Protein AF-A0A1I0IQ55-F1 (afdb_monomer)

Solvent-accessible surface area (backbone atoms only — not comparable to full-atom values): 5301 Å² total; per-residue (Å²): 133,68,63,40,69,74,60,50,71,71,45,55,70,71,57,41,53,52,48,44,71,76,50,32,43,81,74,49,68,48,78,55,97,70,34,39,35,39,34,24,44,34,76,44,63,29,34,32,37,40,39,30,32,65,88,80,71,42,72,46,100,53,71,52,73,47,55,69,84,50,55,78,81,45,56,81,42,56,86,73,39,71,66,75,81,67,68,81,117

Organism: NCBI:txid82805

Nearest PDB structures (foldseek):
  3h3h-assembly1_A  TM=5.761E-01  e=5.039E-01  Burkholderia thailandensis E264
  1sng-assembly1_A  TM=5.570E-01  e=1.179E+00  Thermobifida fusca
  7rbw-assembly1_A  TM=4.581E-01  e=1.752E+00  Boana punctata
  6gke-assembly1_A-2  TM=4.981E-01  e=3.267E+00  Aleuria aurantia
  5mxc-assembly1_A-2  TM=4.885E-01  e=3.659E+00  Aleuria aurantia

Sequence (89 aa):
MDLSLDQFNTLDFEAQIVAVWDQGRFIATRYEEEDTVGLYYMRGGFFVELFYNSDANHIVDRTRPFLSHDRDSLEDYAVYVNLDDLGLI

Radius of gyration: 12.67 Å; Cα contacts (8 Å, |Δi|>4): 139; chains: 1; bounding box: 30×30×32 Å

Structure (mmCIF, N/CA/C/O backbone):
data_AF-A0A1I0IQ55-F1
#
_entry.id   AF-A0A1I0IQ55-F1
#
loop_
_atom_site.group_PDB
_atom_site.id
_atom_site.type_symbol
_atom_site.label_atom_id
_atom_site.label_alt_id
_atom_site.label_comp_id
_atom_site.label_asym_id
_atom_site.label_entity_id
_atom_site.label_seq_id
_atom_site.pdbx_PDB_ins_code
_atom_site.Cartn_x
_atom_site.Cartn_y
_atom_site.Cartn_z
_atom_site.occupancy
_atom_site.B_iso_or_equiv
_atom_site.auth_seq_id
_atom_site.auth_comp_id
_atom_site.auth_asym_id
_atom_site.auth_atom_id
_atom_site.pdbx_PDB_model_num
ATOM 1 N N . MET A 1 1 ? -8.754 -3.697 16.654 1.00 69.56 1 MET A N 1
ATOM 2 C CA . MET A 1 1 ? -9.772 -3.225 15.698 1.00 69.56 1 MET A CA 1
ATOM 3 C C . MET A 1 1 ? -9.059 -3.100 14.380 1.00 69.56 1 MET A C 1
ATOM 5 O O . MET A 1 1 ? -8.006 -2.474 14.368 1.00 69.56 1 MET A O 1
ATOM 9 N N . ASP A 1 2 ? -9.565 -3.753 13.344 1.00 89.12 2 ASP A N 1
ATOM 10 C CA . ASP A 1 2 ? -8.967 -3.681 12.015 1.00 89.12 2 ASP A CA 1
ATOM 11 C C . ASP A 1 2 ? -9.379 -2.370 11.340 1.00 89.12 2 ASP A C 1
ATOM 13 O O . ASP A 1 2 ? -10.507 -1.903 11.518 1.00 89.12 2 ASP A O 1
ATOM 17 N N . LEU A 1 3 ? -8.442 -1.750 10.627 1.00 92.12 3 LEU A N 1
ATOM 18 C CA . LEU A 1 3 ? -8.647 -0.468 9.960 1.00 92.12 3 LEU A CA 1
ATOM 19 C C . LEU A 1 3 ? -9.547 -0.658 8.734 1.00 92.12 3 LEU A C 1
ATOM 21 O O . LEU A 1 3 ? -9.261 -1.537 7.933 1.00 92.12 3 LEU A O 1
ATOM 25 N N . SER A 1 4 ? -10.608 0.131 8.559 1.00 94.06 4 SER A N 1
ATOM 26 C CA . SER A 1 4 ? -11.412 0.100 7.323 1.00 94.06 4 SER A CA 1
ATOM 27 C C . SER A 1 4 ? -10.796 0.959 6.212 1.00 94.06 4 SER A C 1
ATOM 29 O O . SER A 1 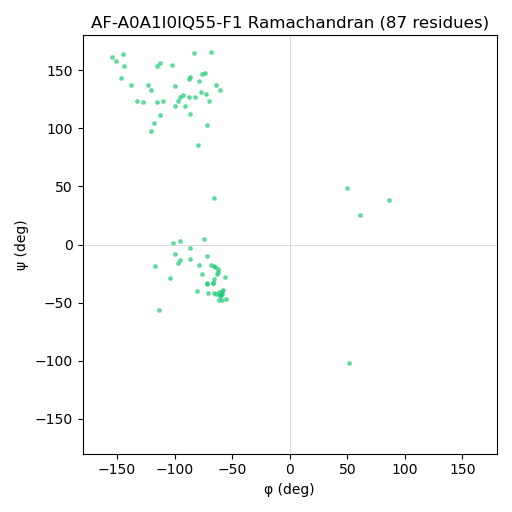4 ? -9.961 1.823 6.480 1.00 94.06 4 SER A O 1
ATOM 31 N N . LEU A 1 5 ? -11.253 0.774 4.968 1.00 93.62 5 LEU A N 1
ATOM 32 C CA . LEU A 1 5 ? -10.847 1.608 3.829 1.00 93.62 5 LEU A CA 1
ATOM 33 C C . LEU A 1 5 ? -11.092 3.106 4.089 1.00 93.62 5 LEU A C 1
ATOM 35 O O . LEU A 1 5 ? -10.200 3.924 3.875 1.00 93.62 5 LEU A O 1
ATOM 39 N N . ASP A 1 6 ? -12.276 3.469 4.594 1.00 94.38 6 ASP A N 1
ATOM 40 C CA . ASP A 1 6 ? -12.606 4.864 4.912 1.00 94.38 6 ASP A CA 1
ATOM 41 C C . ASP A 1 6 ? -11.663 5.444 5.965 1.00 94.38 6 ASP A C 1
ATOM 43 O O . ASP A 1 6 ? -11.178 6.559 5.812 1.00 94.38 6 ASP A O 1
ATOM 47 N N . GLN A 1 7 ? -11.354 4.676 7.014 1.00 94.62 7 GLN A N 1
ATOM 48 C CA . GLN A 1 7 ? -10.429 5.111 8.059 1.00 94.62 7 GLN A CA 1
ATOM 49 C C . GLN A 1 7 ? -9.007 5.271 7.516 1.00 94.62 7 GLN A C 1
ATOM 51 O O . GLN A 1 7 ? -8.352 6.264 7.825 1.00 94.62 7 GLN A O 1
ATOM 56 N N . PHE A 1 8 ? -8.549 4.343 6.672 1.00 95.31 8 PHE A N 1
ATOM 57 C CA . PHE A 1 8 ? -7.244 4.422 6.018 1.00 95.31 8 PHE A CA 1
ATOM 58 C C . PHE A 1 8 ? -7.121 5.684 5.151 1.00 95.31 8 PHE A C 1
ATOM 60 O O . PHE A 1 8 ? -6.115 6.385 5.221 1.00 95.31 8 PHE A O 1
ATOM 67 N N . ASN A 1 9 ? -8.176 6.041 4.413 1.00 94.50 9 ASN A N 1
ATOM 68 C CA . ASN A 1 9 ? -8.214 7.258 3.597 1.00 94.50 9 ASN A CA 1
ATOM 69 C C . ASN A 1 9 ? -8.168 8.564 4.412 1.00 94.50 9 ASN A C 1
ATOM 71 O O . ASN A 1 9 ? -7.859 9.610 3.848 1.00 94.50 9 ASN A O 1
ATOM 75 N N . THR A 1 10 ? -8.464 8.531 5.717 1.00 95.94 10 THR A N 1
ATOM 76 C CA . THR A 1 10 ? -8.321 9.710 6.596 1.00 95.94 10 THR A CA 1
ATOM 77 C C . THR A 1 10 ? -6.924 9.882 7.190 1.00 95.94 10 THR A C 1
ATOM 79 O O . THR A 1 10 ? -6.645 10.931 7.771 1.00 95.94 10 THR A O 1
ATOM 82 N N . LEU A 1 11 ? -6.063 8.867 7.080 1.00 94.69 11 LEU A N 1
ATOM 83 C CA . LEU A 1 11 ? -4.685 8.933 7.553 1.00 94.69 11 LEU A CA 1
ATOM 84 C C . LEU A 1 11 ? -3.845 9.808 6.619 1.00 94.69 11 LEU A C 1
ATOM 86 O O . LEU A 1 11 ? -4.070 9.833 5.408 1.00 94.69 11 LEU A O 1
ATOM 90 N N . ASP A 1 12 ? -2.850 10.491 7.181 1.00 94.62 12 ASP A N 1
ATOM 91 C CA . ASP A 1 12 ? -1.785 11.065 6.365 1.00 94.62 12 ASP A CA 1
ATOM 92 C C . ASP A 1 12 ? -0.918 9.959 5.746 1.00 94.62 12 ASP A C 1
ATOM 94 O O . ASP A 1 12 ? -0.996 8.785 6.116 1.00 94.62 12 ASP A O 1
ATOM 98 N N . PHE A 1 13 ? -0.103 10.333 4.762 1.00 92.19 13 PHE A N 1
ATOM 99 C CA . PHE A 1 13 ? 0.680 9.368 4.000 1.00 92.19 13 PHE A CA 1
ATOM 100 C C . PHE A 1 13 ? 1.639 8.554 4.885 1.00 92.19 13 PHE A C 1
ATOM 102 O O . PHE A 1 13 ? 1.690 7.333 4.760 1.00 92.19 13 PHE A O 1
ATOM 109 N N . GLU A 1 14 ? 2.343 9.186 5.828 1.00 92.56 14 GLU A N 1
ATOM 110 C CA . GLU A 1 14 ? 3.246 8.469 6.738 1.00 92.56 14 GLU A CA 1
ATOM 111 C C . GLU A 1 14 ? 2.489 7.428 7.578 1.00 92.56 14 GLU A C 1
ATOM 113 O O . GLU A 1 14 ? 2.920 6.275 7.683 1.00 92.56 14 GLU A O 1
ATOM 118 N N . ALA A 1 15 ? 1.325 7.790 8.121 1.00 94.56 15 ALA A N 1
ATOM 119 C CA . ALA A 1 15 ? 0.478 6.873 8.872 1.00 94.56 15 ALA A CA 1
ATOM 120 C C . ALA A 1 15 ? -0.115 5.764 7.990 1.00 94.56 15 ALA A C 1
ATOM 122 O O . ALA A 1 15 ? -0.264 4.635 8.464 1.00 94.56 15 ALA A O 1
ATOM 123 N N . GLN A 1 16 ? -0.405 6.035 6.714 1.00 95.12 16 GLN A N 1
ATOM 124 C CA . GLN A 1 16 ? -0.785 5.001 5.749 1.00 95.12 16 GLN A CA 1
ATOM 125 C C . GLN A 1 16 ? 0.341 3.981 5.563 1.00 95.12 16 GLN A C 1
ATOM 127 O O . GLN A 1 16 ? 0.080 2.785 5.676 1.00 95.12 16 GLN A O 1
ATOM 132 N N . ILE A 1 17 ? 1.589 4.419 5.357 1.00 93.69 17 ILE A N 1
ATOM 133 C CA . ILE A 1 17 ? 2.740 3.509 5.219 1.00 93.69 17 ILE A CA 1
ATOM 134 C C . ILE A 1 17 ? 2.904 2.638 6.462 1.00 93.69 17 ILE A C 1
ATOM 136 O O . ILE A 1 17 ? 3.019 1.416 6.353 1.00 93.69 17 ILE A O 1
ATOM 140 N N . VAL A 1 18 ? 2.859 3.248 7.648 1.00 94.12 18 VAL A N 1
ATOM 141 C CA . VAL A 1 18 ? 2.947 2.513 8.917 1.00 94.12 18 VAL A CA 1
ATOM 142 C C . VAL A 1 18 ? 1.816 1.490 9.035 1.00 94.12 18 VAL A C 1
ATOM 144 O O . VAL A 1 18 ? 2.067 0.351 9.424 1.00 94.12 18 VAL A O 1
ATOM 147 N N . ALA A 1 19 ? 0.587 1.852 8.657 1.00 94.69 19 ALA A N 1
ATOM 148 C CA . ALA A 1 19 ? -0.549 0.938 8.691 1.00 94.69 19 ALA A CA 1
ATOM 149 C C . ALA A 1 19 ? -0.376 -0.245 7.727 1.00 94.69 19 ALA A C 1
ATOM 151 O O . ALA A 1 19 ? -0.655 -1.381 8.116 1.00 94.69 19 ALA A O 1
ATOM 152 N N . VAL A 1 20 ? 0.108 -0.013 6.499 1.00 94.50 20 VAL A N 1
ATOM 153 C CA . VAL A 1 20 ? 0.406 -1.099 5.550 1.00 94.50 20 VAL A CA 1
ATOM 154 C C . VAL A 1 20 ? 1.487 -2.017 6.124 1.00 94.50 20 VAL A C 1
ATOM 156 O O . VAL A 1 20 ? 1.361 -3.232 6.013 1.00 94.50 20 VAL A O 1
ATOM 159 N N . TRP A 1 21 ? 2.524 -1.483 6.778 1.00 92.31 21 TRP A N 1
ATOM 160 C CA . TRP A 1 21 ? 3.616 -2.300 7.333 1.00 92.31 21 TRP A CA 1
ATOM 161 C C . TRP A 1 21 ? 3.203 -3.102 8.565 1.00 92.31 21 TRP A C 1
ATOM 163 O O . TRP A 1 21 ? 3.681 -4.219 8.756 1.00 92.31 21 TRP A O 1
ATOM 173 N N . ASP A 1 22 ? 2.308 -2.558 9.386 1.00 94.38 22 ASP A N 1
ATOM 174 C CA . ASP A 1 22 ? 1.815 -3.214 10.598 1.00 94.38 22 ASP A CA 1
ATOM 175 C C . ASP A 1 22 ? 0.718 -4.256 10.305 1.00 94.38 22 ASP A C 1
ATOM 177 O O . ASP A 1 22 ? 0.688 -5.338 10.899 1.00 94.38 22 ASP A O 1
ATOM 181 N N . GLN A 1 23 ? -0.195 -3.951 9.377 1.00 93.81 23 GLN A N 1
ATOM 182 C CA . GLN A 1 23 ? -1.424 -4.730 9.165 1.00 93.81 23 GLN A CA 1
ATOM 183 C C . GLN A 1 23 ? -1.522 -5.392 7.790 1.00 93.81 23 GLN A C 1
ATOM 185 O O . GLN A 1 23 ? -2.327 -6.313 7.622 1.00 93.81 23 GLN A O 1
ATOM 190 N N . GLY A 1 24 ? -0.751 -4.932 6.810 1.00 93.44 24 GLY A N 1
ATOM 191 C CA . GLY A 1 24 ? -0.802 -5.419 5.440 1.00 93.44 24 GLY A CA 1
ATOM 192 C C . GLY A 1 24 ? -0.103 -6.764 5.281 1.00 93.44 24 GLY A C 1
ATOM 193 O O . GLY A 1 24 ? 1.043 -6.961 5.681 1.00 93.44 24 GLY A O 1
ATOM 194 N N . ARG A 1 25 ? -0.782 -7.708 4.634 1.00 93.44 25 ARG A N 1
ATOM 195 C CA . ARG A 1 25 ? -0.170 -8.930 4.117 1.00 93.44 25 ARG A CA 1
ATOM 196 C C . ARG A 1 25 ? 0.280 -8.673 2.686 1.00 93.44 25 ARG A C 1
ATOM 198 O O . ARG A 1 25 ? -0.558 -8.404 1.834 1.00 93.44 25 ARG A O 1
ATOM 205 N N . PHE A 1 26 ? 1.575 -8.796 2.418 1.00 91.94 26 PHE A N 1
ATOM 206 C CA . PHE A 1 26 ? 2.090 -8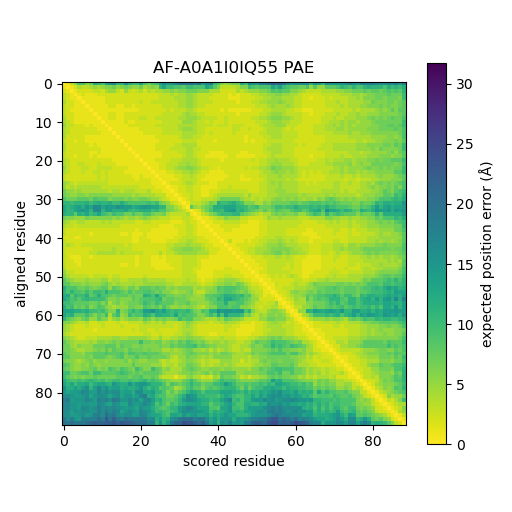.733 1.051 1.00 91.94 26 PHE A CA 1
ATOM 207 C C . PHE A 1 26 ? 1.483 -9.846 0.185 1.00 91.94 26 PHE A C 1
ATOM 209 O O . PHE A 1 26 ? 1.436 -11.007 0.605 1.00 91.94 26 PHE A O 1
ATOM 216 N N . ILE A 1 27 ? 1.025 -9.473 -1.008 1.00 90.25 27 ILE A N 1
ATOM 217 C CA . ILE A 1 27 ? 0.365 -10.359 -1.968 1.00 90.25 27 ILE A CA 1
ATOM 218 C C . ILE A 1 27 ? 1.223 -10.538 -3.214 1.00 90.25 27 ILE A C 1
ATOM 220 O O . ILE A 1 27 ? 1.547 -11.665 -3.580 1.00 90.25 27 ILE A O 1
ATOM 224 N N . ALA A 1 28 ? 1.573 -9.432 -3.865 1.00 88.88 28 ALA A N 1
ATOM 225 C CA . ALA A 1 28 ? 2.186 -9.435 -5.183 1.00 88.88 28 ALA A CA 1
ATOM 226 C C . ALA A 1 28 ? 3.023 -8.18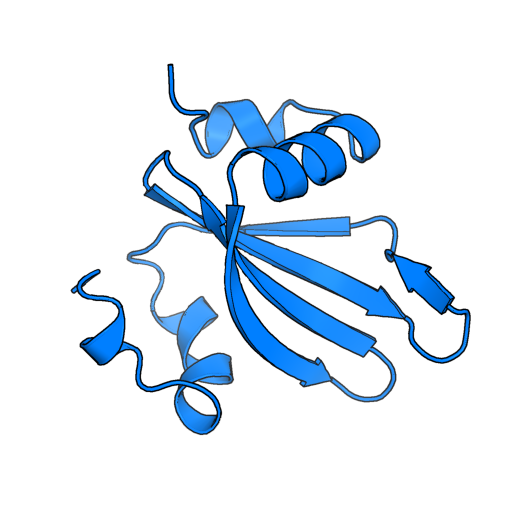0 -5.402 1.00 88.88 28 ALA A C 1
ATOM 228 O O . ALA A 1 28 ? 2.786 -7.149 -4.775 1.00 88.88 28 ALA A O 1
ATOM 229 N N . THR A 1 29 ? 3.918 -8.246 -6.379 1.00 88.62 29 THR A N 1
ATOM 230 C CA . THR A 1 29 ? 4.546 -7.065 -6.968 1.00 88.62 29 THR A CA 1
ATOM 231 C C . THR A 1 29 ? 4.219 -7.042 -8.453 1.00 88.62 29 THR A C 1
ATOM 233 O O . THR A 1 29 ? 4.373 -8.066 -9.120 1.00 88.62 29 THR A O 1
ATOM 236 N N . ARG A 1 30 ? 3.798 -5.885 -8.968 1.00 86.94 30 ARG A N 1
ATOM 237 C CA . ARG A 1 30 ? 3.771 -5.594 -10.407 1.00 86.94 30 ARG A CA 1
ATOM 238 C C . ARG A 1 30 ? 4.791 -4.507 -10.729 1.00 86.94 30 ARG A C 1
ATOM 240 O O . ARG A 1 30 ? 5.182 -3.738 -9.851 1.00 86.94 30 ARG A O 1
ATOM 247 N N . TYR A 1 31 ? 5.227 -4.473 -11.979 1.00 82.56 31 TYR A N 1
ATOM 248 C CA . TYR A 1 31 ? 6.190 -3.495 -12.475 1.00 82.56 31 TYR A CA 1
ATOM 249 C C . TYR A 1 31 ? 5.503 -2.626 -13.528 1.00 82.56 31 TYR A C 1
ATOM 251 O O . TYR A 1 31 ? 4.983 -3.157 -14.510 1.00 82.56 31 TYR A O 1
ATOM 259 N N . GLU A 1 32 ? 5.490 -1.313 -13.315 1.00 78.19 32 GLU A N 1
ATOM 260 C CA . GLU A 1 32 ? 4.998 -0.311 -14.264 1.00 78.19 32 GLU A CA 1
ATOM 261 C C . GLU A 1 32 ? 6.156 0.611 -14.642 1.00 78.19 32 GLU A C 1
ATOM 263 O O . GLU A 1 32 ? 6.535 1.474 -13.860 1.00 78.19 32 GLU A O 1
ATOM 268 N N . GLU A 1 33 ? 6.713 0.435 -15.842 1.00 76.25 33 GLU A N 1
ATOM 269 C CA . GLU A 1 33 ? 7.855 1.220 -16.336 1.00 76.25 33 GLU A CA 1
ATOM 270 C C . GLU A 1 33 ? 9.038 1.255 -15.339 1.00 76.25 33 GLU A C 1
ATOM 272 O O . GLU A 1 33 ? 9.781 0.277 -15.254 1.00 76.25 33 GLU A O 1
ATOM 277 N N . GLU A 1 34 ? 9.205 2.361 -14.606 1.00 70.31 34 GLU A N 1
ATOM 278 C CA . GLU A 1 34 ? 10.264 2.614 -13.608 1.00 70.31 34 GLU A CA 1
ATOM 279 C C . GLU A 1 34 ? 9.789 2.403 -12.152 1.00 70.31 34 GLU A C 1
ATOM 281 O O . GLU A 1 34 ? 10.590 2.397 -11.212 1.00 70.31 34 GLU A O 1
ATOM 286 N N . ASP A 1 35 ? 8.486 2.200 -11.944 1.00 77.25 35 ASP 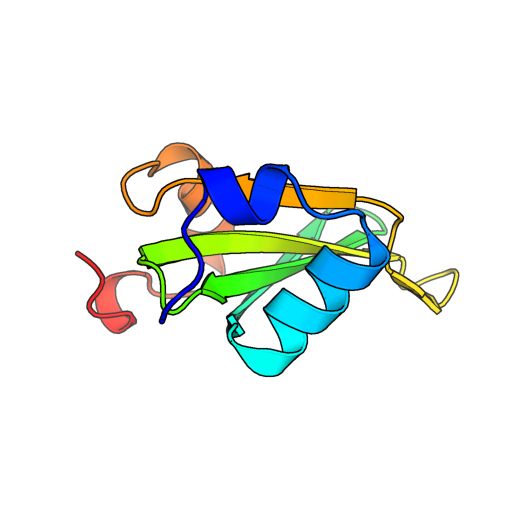A N 1
ATOM 287 C CA . ASP A 1 35 ? 7.884 2.020 -10.630 1.00 77.25 35 ASP A CA 1
ATOM 288 C C . ASP A 1 35 ? 7.629 0.537 -10.323 1.00 77.25 35 ASP A C 1
ATOM 290 O O . ASP A 1 35 ? 7.105 -0.256 -11.111 1.00 77.25 35 ASP A O 1
ATOM 294 N N . THR A 1 36 ? 7.971 0.162 -9.097 1.00 87.31 36 THR A N 1
ATOM 295 C CA . THR A 1 36 ? 7.607 -1.117 -8.496 1.00 87.31 36 THR A CA 1
ATOM 296 C C . THR A 1 36 ? 6.366 -0.910 -7.639 1.00 87.31 36 THR A C 1
ATOM 298 O O . THR A 1 36 ? 6.375 -0.104 -6.711 1.00 87.31 36 THR A O 1
ATOM 301 N N . VAL A 1 37 ? 5.299 -1.658 -7.906 1.00 90.75 37 VAL A N 1
ATOM 302 C CA . VAL A 1 37 ? 4.032 -1.526 -7.181 1.00 90.75 37 VAL A CA 1
ATOM 303 C C . VAL A 1 37 ? 3.776 -2.782 -6.357 1.00 90.75 37 VAL A C 1
ATOM 305 O O . VAL A 1 37 ? 3.518 -3.861 -6.895 1.00 90.75 37 VAL A O 1
ATOM 308 N N . GLY A 1 38 ? 3.845 -2.647 -5.035 1.00 91.31 38 GLY A N 1
ATOM 309 C CA . GLY A 1 38 ? 3.536 -3.715 -4.090 1.00 91.31 38 GLY A CA 1
ATOM 310 C C . GLY A 1 38 ? 2.051 -3.739 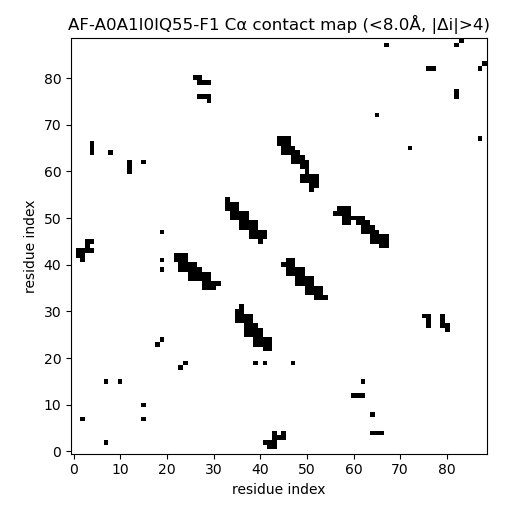-3.745 1.00 91.31 38 GLY A C 1
ATOM 311 O O . GLY A 1 38 ? 1.498 -2.728 -3.323 1.00 91.31 38 GLY A O 1
ATOM 312 N N . LEU A 1 39 ? 1.410 -4.895 -3.888 1.00 93.25 39 LEU A N 1
ATOM 313 C CA . LEU A 1 39 ? 0.028 -5.123 -3.487 1.00 93.25 39 LEU A CA 1
ATOM 314 C C . LEU A 1 39 ? -0.023 -5.738 -2.091 1.00 93.25 39 LEU A C 1
ATOM 316 O O . LEU A 1 39 ? 0.573 -6.790 -1.836 1.00 93.25 39 LEU A O 1
ATOM 320 N N . TYR A 1 40 ? -0.793 -5.114 -1.209 1.00 93.88 40 TYR A N 1
ATOM 321 C CA . TYR A 1 40 ? -0.994 -5.555 0.165 1.00 93.88 4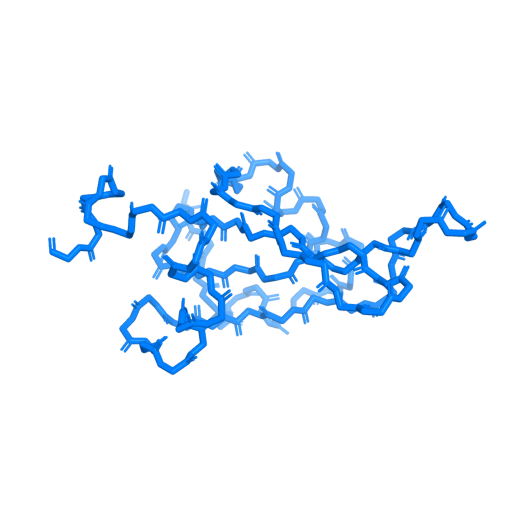0 TYR A CA 1
ATOM 322 C C . TYR A 1 40 ? -2.474 -5.761 0.442 1.00 93.88 40 TYR A C 1
ATOM 324 O O . TYR A 1 40 ? -3.305 -4.940 0.066 1.00 93.88 40 TYR A O 1
ATOM 332 N N . TYR A 1 41 ? -2.806 -6.846 1.135 1.00 92.94 41 TYR A N 1
ATOM 333 C CA . TYR A 1 41 ? -4.144 -7.095 1.647 1.00 92.94 41 TYR A CA 1
ATOM 334 C C . TYR A 1 41 ? -4.214 -6.719 3.124 1.00 92.94 41 TYR A C 1
ATOM 336 O O . TYR A 1 41 ? -3.496 -7.274 3.959 1.00 92.94 41 TYR A O 1
ATOM 344 N N . MET A 1 42 ? -5.078 -5.768 3.445 1.00 94.19 42 MET A N 1
ATOM 345 C CA . MET A 1 42 ? -5.252 -5.231 4.787 1.00 94.19 42 MET A CA 1
ATOM 346 C C . MET A 1 42 ? -6.244 -6.086 5.574 1.00 94.19 42 MET A C 1
ATOM 348 O O . MET A 1 42 ? -7.250 -6.548 5.034 1.00 94.19 42 MET A O 1
ATOM 352 N N . ARG A 1 43 ? -6.014 -6.249 6.884 1.00 91.50 43 ARG A N 1
ATOM 353 C CA . ARG A 1 43 ? -6.905 -7.032 7.768 1.00 91.50 43 ARG A CA 1
ATOM 354 C C . ARG A 1 43 ? -8.361 -6.560 7.758 1.00 91.50 43 ARG A C 1
ATOM 356 O O . ARG A 1 43 ? -9.253 -7.374 7.965 1.00 91.50 43 ARG A O 1
ATOM 363 N N . GLY A 1 44 ? -8.601 -5.278 7.480 1.00 91.06 44 GLY A N 1
ATOM 364 C CA . GLY A 1 44 ? -9.944 -4.715 7.344 1.00 91.06 44 GLY A CA 1
ATOM 365 C C . GLY A 1 44 ? -10.682 -5.065 6.050 1.00 91.06 44 GLY A C 1
ATOM 366 O O . GLY A 1 44 ? -11.772 -4.543 5.837 1.00 91.06 44 GLY A O 1
ATOM 367 N N . GLY A 1 45 ? -10.118 -5.919 5.190 1.00 90.75 45 GLY A N 1
ATOM 368 C CA . GLY A 1 45 ? -10.813 -6.450 4.015 1.00 90.75 45 GLY A CA 1
ATOM 369 C C . GLY A 1 45 ? -10.731 -5.565 2.773 1.00 90.75 45 GLY A C 1
ATOM 370 O O . GLY A 1 45 ? -11.715 -5.424 2.051 1.00 90.75 45 GLY A O 1
ATOM 371 N N . PHE A 1 46 ? -9.581 -4.934 2.543 1.00 93.38 46 PHE A N 1
ATOM 372 C CA . PHE A 1 46 ? -9.325 -4.114 1.358 1.00 93.38 46 PHE A CA 1
ATOM 373 C C . PHE A 1 46 ? -7.865 -4.249 0.919 1.00 93.38 46 PHE A C 1
ATOM 375 O O . PHE A 1 46 ? -7.022 -4.739 1.674 1.00 93.38 46 PHE A O 1
ATOM 382 N N . PHE A 1 47 ? -7.566 -3.833 -0.304 1.00 94.00 47 PHE A N 1
ATOM 383 C CA . PHE A 1 47 ? -6.216 -3.843 -0.849 1.00 94.00 47 PHE A CA 1
ATOM 384 C C . PHE A 1 47 ? -5.598 -2.452 -0.842 1.00 94.00 47 PHE A C 1
ATOM 386 O O . PHE A 1 47 ? -6.302 -1.446 -0.898 1.00 94.00 47 PHE A O 1
ATOM 393 N N . VAL A 1 48 ? -4.271 -2.410 -0.807 1.00 95.25 48 VAL A N 1
ATOM 394 C CA . VAL A 1 48 ? -3.479 -1.196 -0.977 1.00 95.25 48 VAL A CA 1
ATOM 395 C C . VAL A 1 48 ? -2.358 -1.477 -1.962 1.00 95.25 48 VAL A C 1
ATOM 397 O O . VAL A 1 48 ? -1.554 -2.384 -1.744 1.00 95.25 48 VAL A O 1
ATOM 400 N N . GLU A 1 49 ? -2.294 -0.684 -3.028 1.00 94.44 49 GLU A N 1
ATOM 401 C CA . GLU A 1 49 ? -1.086 -0.557 -3.836 1.00 94.44 49 GLU A CA 1
ATOM 402 C C . GLU A 1 49 ? -0.147 0.447 -3.172 1.00 94.44 49 GLU A C 1
ATOM 404 O O . GLU A 1 49 ? -0.526 1.591 -2.887 1.00 94.44 49 GLU A O 1
ATOM 409 N N . LEU A 1 50 ? 1.092 0.021 -2.959 1.00 92.69 50 LEU A N 1
ATOM 410 C CA . LEU A 1 50 ? 2.182 0.875 -2.544 1.00 92.69 50 LEU A CA 1
ATOM 411 C C . LEU A 1 50 ? 3.179 1.040 -3.685 1.00 92.69 50 LEU A C 1
ATOM 413 O O . LEU A 1 50 ? 3.743 0.060 -4.169 1.00 92.69 50 LEU A O 1
ATOM 417 N N . PHE A 1 51 ? 3.425 2.287 -4.066 1.00 90.25 51 PHE A N 1
ATOM 418 C CA . PHE A 1 51 ? 4.316 2.630 -5.163 1.00 90.25 51 PHE A CA 1
ATOM 419 C C . PHE A 1 51 ? 5.722 2.891 -4.630 1.00 90.25 51 PHE A C 1
ATOM 421 O O . PHE A 1 51 ? 5.921 3.669 -3.699 1.00 90.25 51 PHE A O 1
ATOM 428 N N . TYR A 1 52 ? 6.705 2.237 -5.227 1.00 86.50 52 TYR A N 1
ATOM 429 C CA . TYR A 1 52 ? 8.111 2.359 -4.888 1.00 86.50 52 TYR A CA 1
ATOM 430 C C . TYR A 1 52 ? 8.904 2.677 -6.149 1.00 86.50 52 TYR A C 1
ATOM 432 O O . TYR A 1 52 ? 8.883 1.906 -7.106 1.00 86.50 52 TYR A O 1
ATOM 440 N N . ASN A 1 53 ? 9.630 3.790 -6.132 1.00 84.38 53 ASN A N 1
ATOM 441 C CA . ASN A 1 53 ? 10.516 4.148 -7.221 1.00 84.38 53 ASN A CA 1
ATOM 442 C C . ASN A 1 53 ? 11.879 3.491 -6.984 1.00 84.38 53 ASN A C 1
ATOM 444 O O . ASN A 1 53 ? 12.591 3.830 -6.029 1.00 84.38 53 ASN A O 1
ATOM 448 N N . SER A 1 54 ? 12.237 2.528 -7.834 1.00 77.38 54 SER A N 1
ATOM 449 C CA . SER A 1 54 ? 13.487 1.783 -7.678 1.00 77.38 54 SER A CA 1
ATOM 450 C C . SER A 1 54 ? 14.725 2.607 -8.003 1.00 77.38 54 SER A C 1
ATOM 452 O O . SER A 1 54 ? 15.749 2.423 -7.347 1.00 77.38 54 SER A O 1
ATOM 454 N N . ASP A 1 55 ? 14.636 3.533 -8.957 1.00 79.69 55 ASP A N 1
ATOM 455 C CA . ASP A 1 55 ? 15.771 4.341 -9.409 1.00 79.69 55 ASP A CA 1
ATOM 456 C C . ASP A 1 55 ? 16.211 5.364 -8.360 1.00 79.69 55 ASP A C 1
ATOM 458 O O . ASP A 1 55 ? 17.401 5.541 -8.094 1.00 79.69 55 ASP A O 1
ATOM 462 N N . ALA A 1 56 ? 15.246 6.005 -7.709 1.00 79.19 56 ALA A N 1
ATOM 463 C CA . ALA A 1 56 ? 15.477 6.971 -6.646 1.00 79.19 56 ALA A CA 1
ATOM 464 C C . ALA A 1 56 ? 15.397 6.352 -5.237 1.00 79.19 56 ALA A C 1
ATOM 466 O O . ALA A 1 56 ? 15.534 7.078 -4.252 1.00 79.19 56 ALA A O 1
ATOM 467 N N . ASN A 1 57 ? 15.190 5.033 -5.139 1.00 80.62 57 ASN A N 1
ATOM 468 C CA . ASN A 1 57 ? 15.192 4.235 -3.910 1.00 80.62 57 ASN A CA 1
ATOM 469 C C . ASN A 1 57 ? 14.317 4.833 -2.788 1.00 80.62 57 ASN A C 1
ATOM 471 O O . ASN A 1 57 ? 14.760 4.986 -1.645 1.00 80.62 57 ASN A O 1
ATOM 475 N N . HIS A 1 58 ? 13.078 5.201 -3.120 1.00 79.94 58 HIS A N 1
ATOM 476 C CA . HIS A 1 58 ? 12.113 5.744 -2.164 1.00 79.94 58 HIS A CA 1
ATOM 477 C C . HIS A 1 58 ? 10.687 5.279 -2.466 1.00 79.94 58 HIS A C 1
ATOM 479 O O . HIS A 1 58 ? 10.330 4.969 -3.602 1.00 79.94 58 HIS A O 1
ATOM 485 N N . ILE A 1 59 ? 9.862 5.235 -1.420 1.00 79.88 59 ILE A N 1
ATOM 486 C CA . ILE A 1 59 ? 8.420 5.039 -1.567 1.00 79.88 59 ILE A CA 1
ATOM 487 C C . ILE A 1 59 ? 7.859 6.318 -2.185 1.00 79.88 59 ILE A C 1
ATOM 489 O O . ILE A 1 59 ? 8.066 7.396 -1.635 1.00 79.88 59 ILE A O 1
ATOM 493 N N . VAL A 1 60 ? 7.174 6.198 -3.318 1.00 78.38 60 VAL A N 1
ATOM 494 C CA . VAL A 1 60 ? 6.487 7.325 -3.954 1.00 78.38 60 VAL A CA 1
ATOM 495 C C . VAL A 1 60 ? 5.395 7.792 -2.996 1.00 78.38 60 VAL A C 1
ATOM 497 O O . VAL A 1 60 ? 4.701 6.945 -2.441 1.00 78.38 60 VAL A O 1
ATOM 500 N N . ASP A 1 61 ? 5.227 9.106 -2.820 1.00 79.25 61 ASP A N 1
ATOM 501 C CA . ASP A 1 61 ? 4.317 9.749 -1.849 1.00 79.25 61 ASP A CA 1
ATOM 502 C C . ASP A 1 61 ? 2.805 9.516 -2.113 1.00 79.25 61 ASP A C 1
ATOM 504 O O . ASP A 1 61 ? 1.976 10.424 -2.020 1.00 79.25 61 ASP A O 1
ATOM 508 N N . ARG A 1 62 ? 2.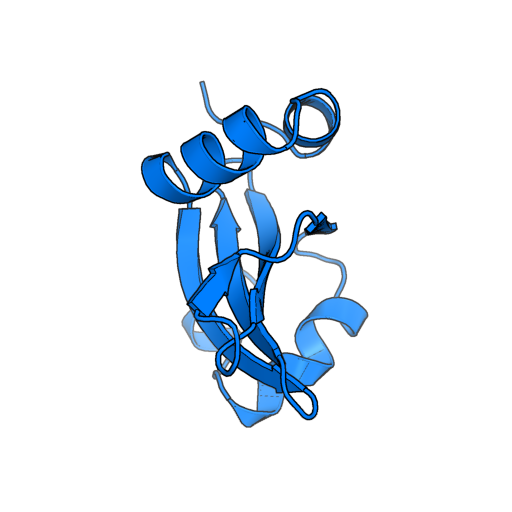413 8.301 -2.509 1.00 83.19 62 ARG A N 1
ATOM 509 C CA . ARG A 1 62 ? 1.040 7.873 -2.757 1.00 83.19 62 ARG A CA 1
ATOM 510 C C . ARG A 1 62 ? 0.836 6.403 -2.397 1.00 83.19 62 ARG A C 1
ATOM 512 O O . ARG A 1 62 ? 1.665 5.540 -2.682 1.00 83.19 62 ARG A O 1
ATOM 519 N N . THR A 1 63 ? -0.340 6.116 -1.860 1.00 90.50 63 THR A N 1
ATOM 520 C CA . THR A 1 63 ? -0.919 4.772 -1.835 1.00 90.50 63 THR A CA 1
ATOM 521 C C . THR A 1 63 ? -2.193 4.786 -2.677 1.00 90.50 63 THR A C 1
ATOM 523 O O . THR A 1 63 ? -2.825 5.836 -2.833 1.00 90.50 63 THR A O 1
ATOM 526 N N . ARG A 1 64 ? -2.586 3.643 -3.242 1.00 92.81 64 ARG A N 1
ATOM 527 C CA . ARG A 1 64 ? -3.900 3.487 -3.880 1.00 92.81 64 ARG A CA 1
ATOM 528 C C . ARG A 1 64 ? -4.667 2.366 -3.188 1.00 92.81 64 ARG A C 1
ATOM 530 O O . ARG A 1 64 ? -4.425 1.195 -3.478 1.00 92.81 64 ARG A O 1
ATOM 537 N N . PRO A 1 65 ? -5.564 2.698 -2.249 1.00 93.00 65 PRO A N 1
ATOM 538 C CA . PRO A 1 65 ? -6.382 1.704 -1.585 1.00 93.00 65 PRO A CA 1
ATOM 539 C C . PRO A 1 65 ? -7.667 1.430 -2.387 1.00 93.00 65 PRO A C 1
ATOM 541 O O . PRO A 1 65 ? -8.261 2.345 -2.959 1.00 93.00 65 PRO A O 1
ATOM 544 N N . PHE A 1 66 ? -8.113 0.176 -2.434 1.00 93.19 66 PHE A N 1
ATOM 545 C CA . PHE A 1 66 ? -9.317 -0.235 -3.163 1.00 93.19 66 PHE A CA 1
ATOM 546 C C . PHE A 1 66 ? -9.995 -1.454 -2.522 1.00 93.19 66 PHE A C 1
ATOM 548 O O . PHE A 1 66 ? -9.388 -2.203 -1.756 1.00 93.19 66 PHE A O 1
ATOM 555 N N . LEU A 1 67 ? -11.287 -1.643 -2.798 1.00 88.69 67 LEU A N 1
ATOM 556 C CA . LEU A 1 67 ? -12.086 -2.722 -2.206 1.00 88.69 67 LEU A CA 1
ATOM 557 C C . LEU A 1 67 ? -11.772 -4.072 -2.852 1.00 88.69 67 LEU A C 1
ATOM 559 O O . LEU A 1 67 ? -11.556 -4.160 -4.052 1.00 88.69 67 LEU A O 1
ATOM 563 N N . SER A 1 68 ? -11.841 -5.156 -2.083 1.00 80.88 68 SER A N 1
ATOM 564 C CA . SER A 1 68 ? -11.491 -6.496 -2.581 1.00 80.88 68 SER A CA 1
ATOM 565 C C . SER A 1 68 ? -12.400 -7.043 -3.675 1.00 80.88 68 SER A C 1
ATOM 567 O O . SER A 1 68 ? -12.006 -7.946 -4.403 1.00 80.88 68 SER A O 1
ATOM 569 N N . HIS A 1 69 ? -13.607 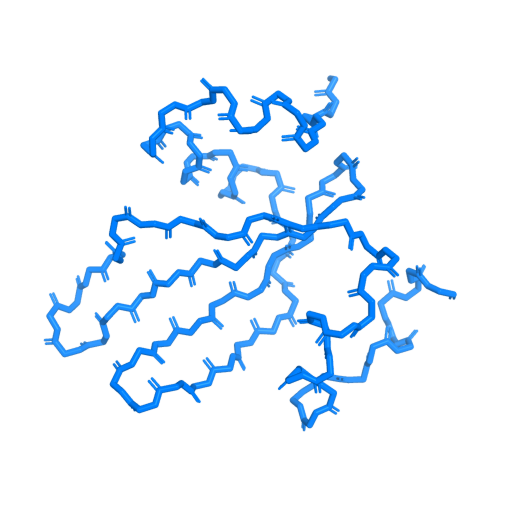-6.498 -3.805 1.00 80.81 69 HIS A N 1
ATOM 570 C CA . HIS A 1 69 ? -14.524 -6.847 -4.885 1.00 80.81 69 HIS A CA 1
ATOM 571 C C . HIS A 1 69 ? -14.303 -6.017 -6.161 1.00 80.81 69 HIS A C 1
ATOM 573 O O . HIS A 1 69 ? -15.010 -6.231 -7.144 1.00 80.81 69 HIS A O 1
ATOM 579 N N . ASP A 1 70 ? -13.382 -5.049 -6.151 1.00 83.06 70 ASP A N 1
ATOM 580 C CA . ASP A 1 70 ? -12.998 -4.285 -7.336 1.00 83.06 70 ASP A CA 1
ATOM 581 C C . ASP A 1 70 ? -12.027 -5.107 -8.191 1.00 83.06 70 ASP A C 1
ATOM 583 O O . ASP A 1 70 ? -10.807 -5.050 -8.035 1.00 83.06 70 ASP A O 1
ATOM 587 N N . ARG A 1 71 ? -12.604 -5.955 -9.048 1.00 77.00 71 ARG A N 1
ATOM 588 C CA . ARG A 1 71 ? -11.850 -6.910 -9.867 1.00 77.00 71 ARG A CA 1
ATOM 589 C C . ARG A 1 71 ? -10.982 -6.230 -10.913 1.00 77.00 71 ARG A C 1
ATOM 591 O O . ARG A 1 71 ? -9.897 -6.739 -11.164 1.00 77.00 71 ARG A O 1
ATOM 598 N N . ASP A 1 72 ? -11.418 -5.092 -11.451 1.00 82.44 72 ASP A N 1
ATOM 599 C CA . ASP A 1 72 ? -10.671 -4.342 -12.465 1.00 82.44 72 ASP A CA 1
ATOM 600 C C . ASP A 1 72 ? -9.289 -3.933 -11.923 1.00 82.44 72 ASP A C 1
ATOM 602 O O . ASP A 1 72 ? -8.275 -4.089 -12.596 1.00 82.44 72 ASP A O 1
ATOM 606 N N . SER A 1 73 ? -9.218 -3.520 -10.651 1.00 83.00 73 SER A N 1
ATOM 607 C CA . SER A 1 73 ? -7.952 -3.195 -9.976 1.00 83.00 73 SER A CA 1
ATOM 608 C C . SER A 1 73 ? -7.042 -4.412 -9.726 1.00 83.00 73 SER A C 1
ATOM 610 O O . SER A 1 73 ? -5.850 -4.244 -9.471 1.00 83.00 73 SER A O 1
ATOM 612 N N . LEU A 1 74 ? -7.571 -5.638 -9.789 1.00 82.12 74 LEU A N 1
ATOM 613 C CA . LEU A 1 74 ? -6.809 -6.880 -9.616 1.00 82.12 74 LEU A CA 1
ATOM 614 C C . LEU A 1 74 ? -6.384 -7.520 -10.945 1.00 82.12 74 LEU A C 1
ATOM 616 O O . LEU A 1 74 ? -5.494 -8.372 -10.929 1.00 82.12 74 LEU A O 1
ATOM 620 N N . GLU A 1 75 ? -6.978 -7.137 -12.081 1.00 80.56 75 GLU A N 1
ATOM 621 C CA . GLU A 1 75 ? -6.668 -7.736 -13.390 1.00 80.56 75 GLU A CA 1
ATOM 622 C C . GLU A 1 75 ? -5.182 -7.601 -13.744 1.00 80.56 75 GLU A C 1
ATOM 624 O O . GLU A 1 75 ? -4.562 -8.569 -14.190 1.00 80.56 75 GLU A O 1
ATOM 629 N N . ASP A 1 76 ? -4.575 -6.457 -13.425 1.00 77.88 76 ASP A N 1
ATOM 630 C CA . ASP A 1 76 ? -3.146 -6.199 -13.643 1.00 77.88 76 ASP A CA 1
ATOM 631 C C . ASP A 1 76 ? -2.226 -7.149 -12.857 1.00 77.88 76 ASP A C 1
ATOM 633 O O . ASP A 1 76 ? -1.060 -7.342 -13.210 1.00 77.88 76 ASP A O 1
ATOM 637 N N . TYR A 1 77 ? -2.740 -7.773 -11.795 1.00 79.44 77 TYR A N 1
ATOM 638 C CA . TYR A 1 77 ? -2.006 -8.716 -10.956 1.00 79.44 77 TYR A CA 1
ATOM 639 C C . TYR A 1 77 ? -2.225 -10.178 -11.349 1.00 79.44 77 TYR A C 1
ATOM 641 O O . TYR A 1 77 ? -1.440 -11.031 -10.933 1.00 79.44 77 TYR A O 1
ATOM 649 N N . ALA A 1 78 ? -3.225 -10.482 -12.182 1.00 75.00 78 ALA A N 1
ATOM 650 C CA . ALA A 1 78 ? -3.576 -11.852 -12.567 1.00 75.00 78 ALA A CA 1
ATOM 651 C C . ALA A 1 78 ? -2.445 -12.584 -13.317 1.00 75.00 78 ALA A C 1
ATOM 653 O O . ALA A 1 78 ? -2.376 -13.811 -13.305 1.00 75.00 78 ALA A O 1
ATOM 654 N N . VAL A 1 79 ? -1.533 -11.838 -13.951 1.00 75.06 79 VAL A N 1
ATOM 655 C CA . VAL A 1 79 ? -0.343 -12.390 -14.622 1.00 75.06 79 VAL A CA 1
ATOM 656 C C . VAL A 1 79 ? 0.748 -12.792 -13.619 1.00 75.06 79 VAL A C 1
ATOM 658 O O . VAL A 1 79 ? 1.566 -13.664 -13.909 1.00 75.06 79 VAL A O 1
ATOM 661 N N . TYR A 1 80 ? 0.763 -12.171 -12.437 1.00 70.19 80 TYR A N 1
ATOM 662 C CA . TYR A 1 80 ? 1.830 -12.305 -11.441 1.00 70.19 80 TYR A CA 1
ATOM 663 C C . TYR A 1 80 ? 1.444 -13.196 -10.26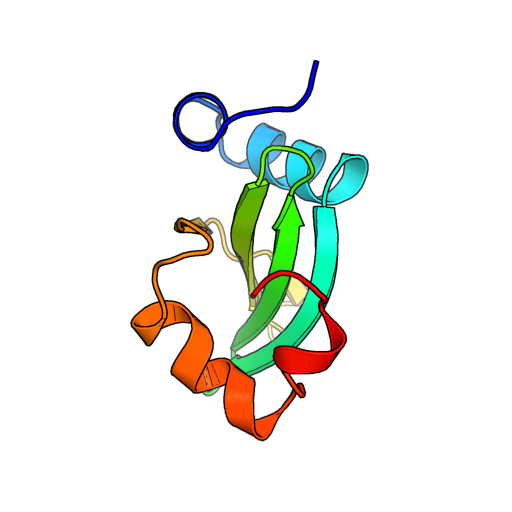0 1.00 70.19 80 TYR A C 1
ATOM 665 O O . TYR A 1 80 ? 2.316 -13.826 -9.660 1.00 70.19 80 TYR A O 1
ATOM 673 N N . VAL A 1 81 ? 0.156 -13.259 -9.915 1.00 68.62 81 VAL A N 1
ATOM 674 C CA . VAL A 1 81 ? -0.361 -14.036 -8.786 1.00 68.62 81 VAL A CA 1
ATOM 675 C C . VAL A 1 81 ? -1.649 -14.740 -9.180 1.00 68.62 81 VAL A C 1
ATOM 677 O O . VAL A 1 81 ? -2.541 -14.154 -9.789 1.00 68.62 81 VAL A O 1
ATOM 680 N N . ASN A 1 82 ? -1.761 -16.004 -8.775 1.00 67.00 82 ASN A N 1
ATOM 681 C CA . ASN A 1 82 ? -3.031 -16.704 -8.814 1.00 67.00 82 ASN A CA 1
ATOM 682 C C . ASN A 1 82 ? -3.942 -16.141 -7.715 1.00 67.00 82 ASN A C 1
ATOM 684 O O . ASN A 1 82 ? -3.760 -16.434 -6.533 1.00 67.00 82 ASN A O 1
ATOM 688 N N . LEU A 1 83 ? -4.896 -15.295 -8.102 1.00 63.78 83 LEU A N 1
ATOM 689 C CA . LEU A 1 83 ? -5.804 -14.630 -7.167 1.00 63.78 83 LEU A CA 1
ATOM 690 C C . LEU A 1 83 ? -6.694 -15.630 -6.404 1.00 63.78 83 LEU A C 1
ATOM 692 O O . LEU A 1 83 ? -7.081 -15.338 -5.273 1.00 63.78 83 LEU A O 1
ATOM 696 N N . ASP A 1 84 ? -6.954 -16.818 -6.965 1.00 65.50 84 ASP A N 1
ATOM 697 C CA . ASP A 1 84 ? -7.720 -17.884 -6.300 1.00 65.50 84 ASP A CA 1
ATOM 698 C C . ASP A 1 84 ? -6.989 -18.453 -5.069 1.00 65.50 84 ASP A C 1
ATOM 700 O O . ASP A 1 84 ? -7.623 -18.833 -4.082 1.00 65.50 84 ASP A O 1
ATOM 704 N N . ASP A 1 85 ? -5.650 -18.437 -5.058 1.00 65.38 85 ASP A N 1
ATOM 705 C CA . ASP A 1 85 ? -4.852 -18.920 -3.919 1.00 65.38 85 ASP A CA 1
ATOM 706 C C . ASP A 1 85 ? -4.928 -17.981 -2.702 1.00 65.38 85 ASP A C 1
ATOM 708 O O . ASP A 1 85 ? -4.487 -18.324 -1.599 1.00 65.38 85 ASP A O 1
ATOM 712 N N . LEU A 1 86 ? -5.503 -16.787 -2.873 1.00 65.06 86 LEU A N 1
ATOM 713 C CA . LEU A 1 86 ? -5.679 -15.828 -1.790 1.00 65.06 86 LEU A CA 1
ATOM 714 C C . LEU A 1 86 ? -6.866 -16.177 -0.886 1.00 65.06 86 LEU A C 1
ATOM 716 O O . LEU A 1 86 ? -6.904 -15.695 0.247 1.00 65.06 86 LEU A O 1
ATOM 720 N N . GLY A 1 87 ? -7.798 -17.032 -1.332 1.00 56.91 87 GLY A N 1
ATOM 721 C CA . GLY A 1 87 ? -8.999 -17.399 -0.567 1.00 56.91 87 GLY A CA 1
ATOM 722 C C . GLY A 1 87 ? -9.906 -16.201 -0.258 1.00 56.91 87 GLY A C 1
ATOM 723 O O . GLY A 1 87 ? -10.602 -16.195 0.756 1.00 56.91 87 GLY A O 1
ATOM 724 N N . LEU A 1 88 ? -9.826 -15.161 -1.094 1.00 57.62 88 LEU A N 1
ATOM 725 C CA . LEU A 1 88 ? -10.558 -13.894 -0.968 1.00 57.62 88 LEU A CA 1
ATOM 726 C C . LEU A 1 88 ? -11.776 -13.815 -1.906 1.00 57.62 88 LEU A C 1
ATOM 728 O O . LEU A 1 88 ? -12.478 -12.803 -1.908 1.00 57.62 88 LEU A O 1
ATOM 732 N N . ILE A 1 89 ? -12.020 -14.881 -2.674 1.00 50.47 89 ILE A N 1
ATOM 733 C CA . ILE A 1 89 ? -13.150 -15.101 -3.586 1.00 50.47 89 ILE A CA 1
ATOM 734 C C . ILE A 1 89 ? -13.690 -16.517 -3.410 1.00 50.47 89 ILE A C 1
ATOM 736 O O . ILE A 1 89 ? -12.886 -17.418 -3.081 1.00 50.47 89 ILE A O 1
#

pLDDT: mean 84.99, std 10.42, range [50.47, 95.94]

Foldseek 3Di:
DFAAPVNLVPDAQVVNVVQCVVFWDWFWWDDDPQWIWTWTQGPNQWIKTWIAGPVVGGTDSDIDIGHPPPVVVCPRCVVTGVPVVVVSD

Mean predicted aligned error: 5.52 Å

Secondary structure (DSSP, 8-state):
-PPPHHHHHTS-HHHHHHHHHHHEEEEEEEEETTEEEEEEEETTTEEEEEEEETTTTEEEEEEEEEETT--HHHHTTTTTS-GGGGT--